Protein AF-S6BAA7-F1 (afdb_monomer)

Organism: Babesia bovis (NCBI:txid5865)

Mean predicted aligned error: 6.51 Å

Structure (mmCIF, N/CA/C/O backbone):
data_AF-S6BAA7-F1
#
_entry.id   AF-S6BAA7-F1
#
loop_
_atom_site.group_PDB
_atom_site.id
_atom_site.type_symbol
_atom_site.label_atom_id
_atom_site.label_alt_id
_atom_site.label_comp_id
_atom_site.label_asym_id
_atom_site.label_entity_id
_atom_site.label_seq_id
_atom_site.pdbx_PDB_ins_code
_atom_site.Cartn_x
_atom_site.Cartn_y
_atom_site.Cartn_z
_atom_site.occupancy
_atom_site.B_iso_or_equiv
_atom_site.auth_seq_id
_atom_site.auth_comp_id
_atom_site.auth_asym_id
_atom_site.auth_atom_id
_atom_site.pdbx_PDB_model_num
ATOM 1 N N . MET A 1 1 ? -10.173 -8.132 -9.334 1.00 60.91 1 MET A N 1
ATOM 2 C CA . MET A 1 1 ? -8.973 -7.261 -9.303 1.00 60.91 1 MET A CA 1
ATOM 3 C C . MET A 1 1 ? -9.293 -5.771 -9.110 1.00 60.91 1 MET A C 1
ATOM 5 O O . MET A 1 1 ? -8.475 -5.079 -8.525 1.00 60.91 1 MET A O 1
ATOM 9 N N . GLY A 1 2 ? -10.456 -5.245 -9.534 1.00 60.81 2 GLY A N 1
ATOM 10 C CA . GLY A 1 2 ? -10.814 -3.836 -9.266 1.00 60.81 2 GLY A CA 1
ATOM 11 C C . GLY A 1 2 ? -10.014 -2.800 -10.070 1.00 60.81 2 GLY A C 1
ATOM 12 O O . GLY A 1 2 ? -10.063 -1.618 -9.750 1.00 60.81 2 GLY A O 1
ATOM 13 N N . LEU A 1 3 ? -9.296 -3.253 -11.101 1.00 67.88 3 LEU A N 1
ATOM 14 C CA . LEU A 1 3 ? -8.530 -2.441 -12.041 1.00 67.88 3 LEU A CA 1
ATOM 15 C C . LEU A 1 3 ? -9.408 -2.182 -13.271 1.00 67.88 3 LEU A C 1
ATOM 17 O O . LEU A 1 3 ? -9.422 -2.976 -14.208 1.00 67.88 3 LEU A O 1
ATOM 21 N N . TRP A 1 4 ? -10.215 -1.124 -13.225 1.00 67.75 4 TRP A N 1
ATOM 22 C CA . TRP A 1 4 ? -11.142 -0.773 -14.313 1.00 67.75 4 TRP A CA 1
ATOM 23 C C . TRP A 1 4 ? -10.536 0.231 -15.299 1.00 67.75 4 TRP A C 1
ATOM 25 O O . TRP A 1 4 ? -10.987 0.335 -16.437 1.00 67.75 4 TRP A O 1
ATOM 35 N N . HIS A 1 5 ? -9.508 0.963 -14.865 1.00 75.88 5 HIS A N 1
ATOM 36 C CA . HIS A 1 5 ? -8.895 2.049 -15.621 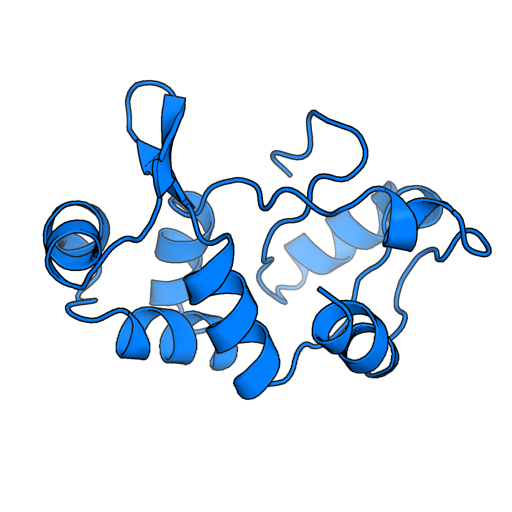1.00 75.88 5 HIS A CA 1
ATOM 37 C C . HIS A 1 5 ? -7.411 1.785 -15.874 1.00 75.88 5 HIS A C 1
ATOM 39 O O . HIS A 1 5 ? -6.701 1.249 -15.020 1.00 75.88 5 HIS A O 1
ATOM 45 N N . TYR A 1 6 ? -6.936 2.200 -17.048 1.00 76.12 6 TYR A N 1
ATOM 46 C CA . TYR A 1 6 ? -5.512 2.210 -17.364 1.00 76.12 6 TYR A CA 1
ATOM 47 C C . TYR A 1 6 ? -4.766 3.149 -16.406 1.00 76.12 6 TYR A C 1
ATOM 49 O O . TYR A 1 6 ? -5.269 4.221 -16.078 1.00 76.12 6 TYR A O 1
ATOM 57 N N . GLY A 1 7 ? -3.592 2.732 -15.927 1.00 78.56 7 GLY A N 1
ATOM 58 C CA . GLY A 1 7 ? -2.853 3.488 -14.912 1.00 78.56 7 GLY A CA 1
ATOM 59 C C . GLY A 1 7 ? -3.465 3.423 -13.508 1.00 78.56 7 GLY A C 1
ATOM 60 O O . GLY A 1 7 ? -3.144 4.254 -12.665 1.00 78.56 7 GLY A O 1
ATOM 61 N N . SER A 1 8 ? -4.339 2.453 -13.226 1.00 82.50 8 SER A N 1
ATOM 62 C CA . SER A 1 8 ? -4.747 2.151 -11.851 1.00 82.50 8 SER A CA 1
ATOM 63 C C . SER A 1 8 ? -3.839 1.086 -11.235 1.00 82.50 8 SER A C 1
ATOM 65 O O . SER A 1 8 ? -3.375 0.172 -11.913 1.00 82.50 8 SER A O 1
ATOM 67 N N . GLY A 1 9 ? -3.573 1.212 -9.939 1.00 85.56 9 GLY A N 1
ATOM 68 C CA . GLY A 1 9 ? -2.846 0.230 -9.144 1.00 85.56 9 GLY A CA 1
ATOM 69 C C . GLY A 1 9 ? -3.622 -0.132 -7.886 1.00 85.56 9 GLY A C 1
ATOM 70 O O . GLY A 1 9 ? -4.469 0.626 -7.420 1.00 85.56 9 GLY A O 1
ATOM 71 N N . ARG A 1 10 ? -3.340 -1.295 -7.307 1.00 87.00 10 ARG A N 1
ATOM 72 C CA . ARG A 1 10 ? -3.901 -1.696 -6.015 1.00 87.00 10 ARG A CA 1
ATOM 73 C C . ARG A 1 10 ? -2.890 -2.560 -5.281 1.00 87.00 10 ARG A C 1
ATOM 75 O O . ARG A 1 10 ? -2.134 -3.293 -5.912 1.00 87.00 10 ARG A O 1
ATOM 82 N N . PHE A 1 11 ? -2.889 -2.483 -3.956 1.00 86.19 11 PHE A N 1
ATOM 83 C CA . PHE A 1 11 ? -2.180 -3.465 -3.147 1.00 86.19 11 PHE A CA 1
ATOM 84 C C . PHE A 1 11 ? -2.899 -4.812 -3.230 1.00 86.19 11 PHE A C 1
ATOM 86 O O . PHE A 1 11 ? -4.131 -4.871 -3.273 1.00 86.19 11 PHE A O 1
ATOM 93 N N . PHE A 1 12 ? -2.129 -5.893 -3.255 1.00 83.62 12 PHE A N 1
ATOM 94 C CA . PHE A 1 12 ? -2.661 -7.239 -3.385 1.00 83.62 12 PHE A CA 1
ATOM 95 C C . PHE A 1 12 ? -1.971 -8.169 -2.394 1.00 83.62 12 PHE A C 1
ATOM 97 O O . PHE A 1 12 ? -0.777 -8.022 -2.136 1.00 83.62 12 PHE A O 1
ATOM 104 N N . SER A 1 13 ? -2.734 -9.096 -1.815 1.00 83.88 13 SER A N 1
ATOM 105 C CA . SER A 1 13 ? -2.188 -10.082 -0.881 1.00 83.88 13 SER A CA 1
ATOM 106 C C . SER A 1 13 ? -1.391 -11.136 -1.644 1.00 83.88 13 SER A C 1
ATOM 108 O O . SER A 1 13 ? -1.805 -11.559 -2.726 1.00 83.88 13 SER A O 1
ATOM 110 N N . ASN A 1 14 ? -0.276 -11.589 -1.073 1.00 82.81 14 ASN A N 1
ATOM 111 C CA . ASN A 1 14 ? 0.583 -12.619 -1.656 1.00 82.81 14 ASN A CA 1
ATOM 112 C C . ASN A 1 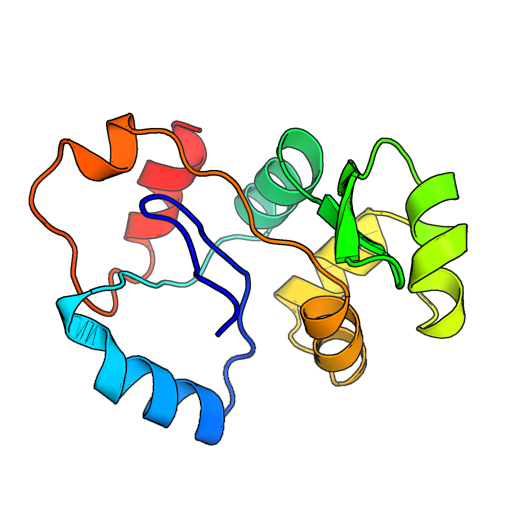14 ? 0.105 -14.038 -1.287 1.00 82.81 14 ASN A C 1
ATOM 114 O O . ASN A 1 14 ? 0.829 -14.804 -0.655 1.00 82.81 14 ASN A O 1
ATOM 118 N N . SER A 1 15 ? -1.136 -14.374 -1.641 1.00 84.25 15 SER A N 1
ATOM 119 C CA . SER A 1 15 ? -1.687 -15.725 -1.479 1.00 84.25 15 SER A CA 1
ATOM 120 C C . SER A 1 15 ? -1.500 -16.561 -2.751 1.00 84.25 15 SER A C 1
ATOM 122 O O . SER A 1 15 ? -1.321 -16.023 -3.845 1.00 84.25 15 SER A O 1
ATOM 124 N N . GLU A 1 16 ? -1.569 -17.891 -2.644 1.00 85.38 16 GLU A N 1
ATOM 125 C CA . GLU A 1 16 ? -1.466 -18.769 -3.821 1.00 85.38 16 GLU A CA 1
ATOM 126 C C . GLU A 1 16 ? -2.553 -18.480 -4.864 1.00 85.38 16 GLU A C 1
ATOM 128 O O . GLU A 1 16 ? -2.283 -18.482 -6.064 1.00 85.38 16 GLU A O 1
ATOM 133 N N . SER A 1 17 ? -3.775 -18.190 -4.412 1.00 85.06 17 SER A N 1
ATOM 134 C CA . SER A 1 17 ? -4.887 -17.791 -5.279 1.00 85.06 17 SER A CA 1
ATOM 135 C C . SER A 1 17 ? -4.560 -16.496 -6.019 1.00 85.06 17 SER A C 1
ATOM 137 O O . SER A 1 17 ? -4.678 -16.433 -7.241 1.00 85.06 17 SER A O 1
ATOM 139 N N . SER A 1 18 ? -4.048 -15.502 -5.289 1.00 84.31 18 SER A N 1
ATOM 140 C CA . SER A 1 18 ? -3.640 -14.221 -5.852 1.00 84.31 18 SER A CA 1
ATOM 141 C C . SER A 1 18 ? -2.540 -14.349 -6.902 1.00 84.31 18 SER A C 1
ATOM 143 O O . SER A 1 18 ? -2.579 -13.669 -7.925 1.00 84.31 18 SER A O 1
ATOM 145 N N . LEU A 1 19 ? -1.559 -15.219 -6.662 1.00 85.69 19 LEU A N 1
ATOM 146 C CA . LEU A 1 19 ? -0.473 -15.476 -7.605 1.00 85.69 19 LEU A CA 1
ATOM 147 C C . LEU A 1 19 ? -0.981 -16.125 -8.896 1.00 85.69 19 LEU A C 1
ATOM 149 O O . LEU A 1 19 ? -0.519 -15.759 -9.975 1.00 85.69 19 LEU A O 1
ATOM 153 N N . ARG A 1 20 ? -1.961 -17.036 -8.812 1.00 88.31 20 ARG A N 1
ATOM 154 C CA . ARG A 1 20 ? -2.607 -17.612 -10.005 1.00 88.31 20 ARG A CA 1
ATOM 155 C C . ARG A 1 20 ? -3.361 -16.557 -10.804 1.00 88.31 20 ARG A C 1
ATOM 157 O O . ARG A 1 20 ? -3.250 -16.534 -12.026 1.00 88.31 20 ARG A O 1
ATOM 164 N N . ASP A 1 21 ? -4.094 -15.677 -10.124 1.00 87.06 21 ASP A N 1
ATOM 165 C CA . ASP A 1 21 ? -4.792 -14.582 -10.796 1.00 87.06 21 ASP A CA 1
ATOM 166 C C . ASP A 1 21 ? -3.803 -13.616 -11.471 1.00 87.06 21 ASP A C 1
ATOM 168 O O . ASP A 1 21 ? -4.037 -13.183 -12.600 1.00 87.06 21 ASP A O 1
ATOM 172 N N . LEU A 1 22 ? -2.682 -13.301 -10.809 1.00 86.31 22 LEU A N 1
ATOM 173 C CA . LEU A 1 22 ? -1.614 -12.460 -11.358 1.00 86.31 22 LEU A CA 1
ATOM 174 C C . LEU A 1 22 ? -0.938 -13.083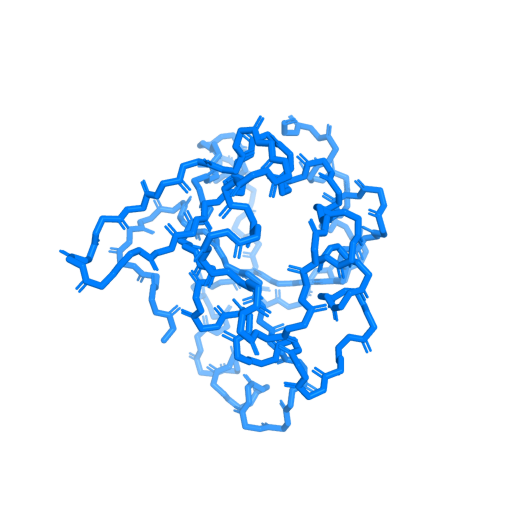 -12.583 1.00 86.31 22 LEU A C 1
ATOM 176 O O . LEU A 1 22 ? -0.604 -12.351 -13.512 1.00 86.31 22 LEU A O 1
ATOM 180 N N . ASP A 1 23 ? -0.763 -14.406 -12.618 1.00 87.88 23 ASP A N 1
ATOM 181 C CA . ASP A 1 23 ? -0.171 -15.092 -13.771 1.00 87.88 23 ASP A CA 1
ATOM 182 C C . ASP A 1 23 ? -1.041 -14.947 -15.030 1.00 87.88 23 ASP A C 1
ATOM 184 O O . ASP A 1 23 ? -0.526 -14.684 -16.117 1.00 87.88 23 ASP A O 1
ATOM 188 N N . LEU A 1 24 ? -2.370 -14.979 -14.872 1.00 88.56 24 LEU A N 1
ATOM 189 C CA . LEU A 1 24 ? -3.311 -14.764 -15.973 1.00 88.56 24 LEU A CA 1
ATOM 190 C C . LEU A 1 24 ? -3.241 -13.334 -16.537 1.00 88.56 24 LEU A C 1
ATOM 192 O O . LEU A 1 24 ? -3.343 -13.136 -17.748 1.00 88.56 24 LEU A O 1
ATOM 196 N N . VAL A 1 25 ? -3.073 -12.330 -15.670 1.00 87.31 25 VAL A N 1
ATOM 197 C CA . VAL A 1 25 ? -3.038 -10.910 -16.072 1.00 87.31 25 VAL A CA 1
ATOM 198 C C . VAL A 1 25 ? -1.627 -10.368 -16.310 1.00 87.31 25 VAL A C 1
ATOM 200 O O . VAL A 1 25 ? -1.476 -9.204 -16.677 1.00 87.31 25 VAL A O 1
ATOM 203 N N . LYS A 1 26 ? -0.598 -11.208 -16.167 1.00 85.00 26 LYS A N 1
ATOM 204 C CA . LYS A 1 26 ? 0.829 -10.886 -16.303 1.00 85.00 26 LYS A CA 1
ATOM 205 C C . LYS A 1 26 ? 1.215 -10.015 -17.508 1.00 85.00 26 LYS A C 1
ATOM 207 O O . LYS A 1 26 ? 2.057 -9.141 -17.317 1.00 85.00 26 LYS A O 1
ATOM 212 N N . PRO A 1 27 ? 0.652 -10.179 -18.727 1.00 85.12 27 PRO A N 1
ATOM 213 C CA . PRO A 1 27 ? 1.008 -9.302 -19.847 1.00 85.12 27 PRO A CA 1
ATOM 214 C C . PRO A 1 27 ? 0.434 -7.878 -19.737 1.00 85.12 27 PRO A C 1
ATOM 216 O O . PRO A 1 27 ? 0.872 -6.997 -20.471 1.00 85.12 27 PRO A O 1
ATOM 219 N N . PHE A 1 28 ? -0.531 -7.641 -18.844 1.00 82.88 28 PHE A N 1
ATOM 220 C CA . PHE A 1 28 ? -1.218 -6.353 -18.680 1.00 82.88 28 PHE A CA 1
ATOM 221 C C . PHE A 1 28 ? -0.825 -5.602 -17.408 1.00 82.88 28 PHE A C 1
ATOM 223 O O . PHE A 1 28 ? -1.121 -4.414 -17.288 1.00 82.88 28 PHE A O 1
ATOM 230 N N . VAL A 1 29 ? -0.196 -6.282 -16.451 1.00 85.25 29 VAL A N 1
ATOM 231 C CA . VAL A 1 29 ? 0.172 -5.704 -15.158 1.00 85.25 29 VAL A CA 1
ATOM 232 C C . VAL A 1 29 ? 1.653 -5.910 -14.885 1.00 85.25 29 VAL A C 1
ATOM 234 O O . VAL A 1 29 ? 2.232 -6.931 -15.251 1.00 85.25 29 VAL A O 1
ATOM 237 N N . PHE A 1 30 ? 2.252 -4.962 -14.177 1.00 88.00 30 PHE A N 1
ATOM 238 C CA . PHE A 1 30 ? 3.518 -5.166 -13.489 1.00 88.00 30 PHE A CA 1
ATOM 239 C C . PHE A 1 30 ? 3.265 -5.145 -11.987 1.00 88.00 30 PHE A C 1
ATOM 241 O O . PHE A 1 30 ? 2.420 -4.397 -11.491 1.00 88.00 30 PHE A O 1
ATOM 248 N N . TYR A 1 31 ? 3.993 -5.977 -11.259 1.00 87.81 31 TYR A N 1
ATOM 249 C CA . TYR A 1 31 ? 3.911 -6.059 -9.809 1.00 87.81 31 TYR A CA 1
ATOM 250 C C . TYR A 1 31 ? 5.301 -6.279 -9.223 1.00 87.81 31 TYR A C 1
ATOM 252 O O . TYR A 1 31 ? 6.250 -6.620 -9.922 1.00 87.81 31 TYR A O 1
ATOM 260 N N . GLY A 1 32 ? 5.438 -6.029 -7.931 1.00 89.44 32 GLY A N 1
ATOM 261 C CA . GLY A 1 32 ? 6.696 -6.192 -7.222 1.00 89.44 32 GLY A CA 1
ATOM 262 C C . GLY A 1 32 ? 6.502 -5.913 -5.744 1.00 89.44 32 GLY A C 1
ATOM 263 O O . GLY A 1 32 ? 5.397 -5.588 -5.302 1.00 89.44 32 GLY A O 1
ATOM 264 N N . THR A 1 33 ? 7.586 -6.015 -4.985 1.00 89.06 33 THR A N 1
ATOM 265 C CA . THR A 1 33 ? 7.546 -5.863 -3.530 1.00 89.06 33 THR A CA 1
ATOM 266 C C . THR A 1 33 ? 7.925 -4.434 -3.138 1.00 89.06 33 THR A C 1
ATOM 268 O O . THR A 1 33 ? 9.100 -4.055 -3.249 1.00 89.06 33 THR A O 1
ATOM 271 N N . PRO A 1 34 ? 6.962 -3.612 -2.681 1.00 89.62 34 PRO A N 1
ATOM 272 C CA . PRO A 1 34 ? 7.265 -2.275 -2.202 1.00 89.62 34 PRO A CA 1
ATOM 273 C C . PRO A 1 34 ? 7.946 -2.327 -0.827 1.00 89.62 34 PRO A C 1
ATOM 275 O O . PRO A 1 34 ? 7.667 -3.191 0.003 1.00 89.62 34 PRO A O 1
ATOM 278 N N . THR A 1 35 ? 8.817 -1.360 -0.552 1.00 90.19 35 THR A N 1
ATOM 279 C CA . THR A 1 35 ? 9.385 -1.151 0.786 1.00 90.19 35 THR A CA 1
ATOM 280 C C . THR A 1 35 ? 8.393 -0.440 1.708 1.00 90.19 35 THR A C 1
ATOM 282 O O . THR A 1 35 ? 7.490 0.264 1.252 1.00 90.19 35 THR A O 1
ATOM 285 N N . LEU A 1 36 ? 8.605 -0.539 3.024 1.00 89.75 36 LEU A N 1
ATOM 286 C CA . LEU A 1 36 ? 7.788 0.147 4.034 1.00 89.75 36 LEU A CA 1
ATOM 287 C C . LEU A 1 36 ? 7.673 1.665 3.781 1.00 89.75 36 LEU A C 1
ATOM 289 O O . LEU A 1 36 ? 6.599 2.247 3.941 1.00 89.75 36 LEU A O 1
ATOM 293 N N . LYS A 1 37 ? 8.769 2.305 3.345 1.00 89.81 37 LYS A N 1
ATOM 294 C CA . LYS A 1 37 ? 8.796 3.732 2.981 1.00 89.81 37 LYS A CA 1
ATOM 295 C C . LYS A 1 37 ? 7.823 4.015 1.835 1.00 89.81 37 LYS A C 1
ATOM 297 O O . LYS A 1 37 ? 7.039 4.958 1.909 1.00 89.81 37 LYS A O 1
ATOM 302 N N . ASN A 1 38 ? 7.857 3.183 0.799 1.00 89.12 38 ASN A N 1
ATOM 303 C CA . ASN A 1 38 ? 7.059 3.368 -0.406 1.00 89.12 38 ASN A CA 1
ATOM 304 C C . ASN A 1 38 ? 5.576 3.099 -0.143 1.00 89.12 38 ASN A C 1
ATOM 306 O O . ASN A 1 38 ? 4.744 3.888 -0.580 1.00 89.12 38 ASN A O 1
ATOM 310 N N . VAL A 1 39 ? 5.244 2.058 0.633 1.00 89.38 39 VAL A N 1
ATOM 311 C CA . VAL A 1 39 ? 3.861 1.797 1.072 1.00 89.38 39 VAL A CA 1
ATOM 312 C C . VAL A 1 39 ? 3.317 2.999 1.841 1.00 89.38 39 VAL A C 1
ATOM 314 O O . VAL A 1 39 ? 2.239 3.494 1.519 1.00 89.38 39 VAL A O 1
ATOM 317 N N . ARG A 1 40 ? 4.088 3.530 2.800 1.00 89.38 40 ARG A N 1
ATOM 318 C CA . ARG A 1 40 ? 3.702 4.723 3.564 1.00 89.38 40 ARG A CA 1
ATOM 319 C C . ARG A 1 40 ? 3.466 5.933 2.662 1.00 89.38 40 ARG A C 1
ATOM 321 O O . ARG A 1 40 ? 2.429 6.575 2.785 1.00 89.38 40 ARG A O 1
ATOM 328 N N . ASN A 1 41 ? 4.406 6.246 1.770 1.00 88.81 41 ASN A N 1
ATOM 329 C CA . ASN A 1 41 ? 4.282 7.397 0.873 1.00 88.81 41 ASN A CA 1
ATOM 330 C C . ASN A 1 41 ? 3.084 7.262 -0.070 1.00 88.81 41 ASN A C 1
ATOM 332 O O . ASN A 1 41 ? 2.348 8.228 -0.253 1.00 88.81 41 ASN A O 1
ATOM 336 N N . LEU A 1 42 ? 2.869 6.076 -0.643 1.00 87.19 42 LEU A N 1
ATOM 337 C CA . LEU A 1 42 ? 1.725 5.805 -1.509 1.00 87.19 42 LEU A CA 1
ATOM 338 C C . LEU A 1 42 ? 0.408 5.994 -0.769 1.00 87.19 42 LEU A C 1
ATOM 340 O O . LEU A 1 42 ? -0.468 6.699 -1.262 1.00 87.19 42 LEU A O 1
ATOM 344 N N . LEU A 1 43 ? 0.283 5.400 0.417 1.00 86.81 43 LEU A N 1
ATOM 345 C CA . LEU A 1 43 ? -0.938 5.482 1.204 1.00 86.81 43 LEU A CA 1
ATOM 346 C C . LEU A 1 43 ? -1.210 6.921 1.664 1.00 86.81 43 LEU A C 1
ATOM 348 O O . LEU A 1 43 ? -2.343 7.381 1.624 1.00 86.81 43 LEU A O 1
ATOM 352 N N . HIS A 1 44 ? -0.166 7.665 2.021 1.00 84.62 44 HIS A N 1
ATOM 353 C CA . HIS A 1 44 ? -0.299 9.054 2.446 1.00 84.62 44 HIS A CA 1
ATOM 354 C C . HIS A 1 44 ? -0.624 10.012 1.289 1.00 84.62 44 HIS A C 1
ATOM 356 O O . HIS A 1 44 ? -1.374 10.966 1.467 1.00 84.62 44 HIS A O 1
ATOM 362 N N . LYS A 1 45 ? -0.038 9.812 0.101 1.00 83.31 45 LYS A N 1
ATOM 363 C CA . LYS A 1 45 ? -0.257 10.704 -1.053 1.00 83.31 45 LYS A CA 1
ATOM 364 C C . LYS A 1 45 ? -1.514 10.352 -1.848 1.00 83.31 45 LYS A C 1
ATOM 366 O O . LYS A 1 45 ? -2.128 11.234 -2.438 1.00 83.31 45 LYS A O 1
ATOM 371 N N . ARG A 1 46 ? -1.826 9.061 -1.953 1.00 83.19 46 ARG A N 1
ATOM 372 C CA . ARG A 1 46 ? -2.799 8.516 -2.914 1.00 83.19 46 ARG A CA 1
ATOM 373 C C . ARG A 1 46 ? -3.676 7.414 -2.324 1.00 83.19 46 ARG A C 1
ATOM 375 O O . ARG A 1 46 ? -4.465 6.832 -3.059 1.00 83.19 46 ARG A O 1
ATOM 382 N N . GLY A 1 47 ? -3.524 7.096 -1.039 1.00 84.12 47 GLY A N 1
ATOM 383 C CA . GLY A 1 47 ? -4.327 6.080 -0.377 1.00 84.12 47 GLY A CA 1
ATOM 384 C C . GLY A 1 47 ? -5.775 6.523 -0.296 1.00 84.12 47 GLY A C 1
ATOM 385 O O . GLY A 1 47 ? -6.094 7.581 0.250 1.00 84.12 47 GLY A O 1
ATOM 386 N N . THR A 1 48 ? -6.643 5.690 -0.846 1.00 85.88 48 THR A N 1
ATOM 387 C CA . THR A 1 48 ? -8.084 5.865 -0.794 1.00 85.88 48 THR A CA 1
ATOM 388 C C . THR A 1 48 ? -8.731 4.667 -0.122 1.00 85.88 48 THR A C 1
ATOM 390 O O . THR A 1 48 ? -8.224 3.545 -0.178 1.00 85.88 48 THR A O 1
ATOM 393 N N . ILE A 1 49 ? -9.860 4.909 0.526 1.00 86.56 49 ILE A N 1
ATOM 394 C CA . ILE A 1 49 ? -10.739 3.887 1.075 1.00 86.56 49 ILE A CA 1
ATOM 395 C C . ILE A 1 49 ? -12.012 3.907 0.246 1.00 86.56 49 ILE A C 1
ATOM 397 O O . ILE A 1 49 ? -12.626 4.955 0.055 1.00 86.56 49 ILE A O 1
ATOM 401 N N . ARG A 1 50 ? -12.400 2.737 -0.243 1.00 83.88 50 ARG A N 1
ATOM 402 C CA . ARG A 1 50 ? -13.646 2.530 -0.955 1.00 83.88 50 ARG A CA 1
ATOM 403 C C . ARG A 1 50 ? -14.788 2.450 0.051 1.00 83.88 50 ARG A C 1
ATOM 405 O O . ARG A 1 50 ? -14.826 1.549 0.886 1.00 83.88 50 ARG A O 1
ATOM 412 N N . LEU A 1 51 ? -15.714 3.387 -0.063 1.00 81.50 51 LEU A N 1
ATOM 413 C CA . LEU A 1 51 ? -16.940 3.458 0.716 1.00 81.50 51 LEU A CA 1
ATOM 414 C C . LEU A 1 51 ? -18.003 2.493 0.170 1.00 81.50 51 LEU A C 1
ATOM 416 O O . LEU A 1 51 ? -17.963 2.088 -0.996 1.00 81.50 51 LEU A O 1
ATOM 420 N N . ASP A 1 52 ? -19.013 2.187 0.986 1.00 77.44 52 ASP A N 1
ATOM 421 C CA . ASP A 1 52 ? -20.138 1.313 0.617 1.00 77.44 52 ASP A CA 1
ATOM 422 C C . ASP A 1 52 ? -20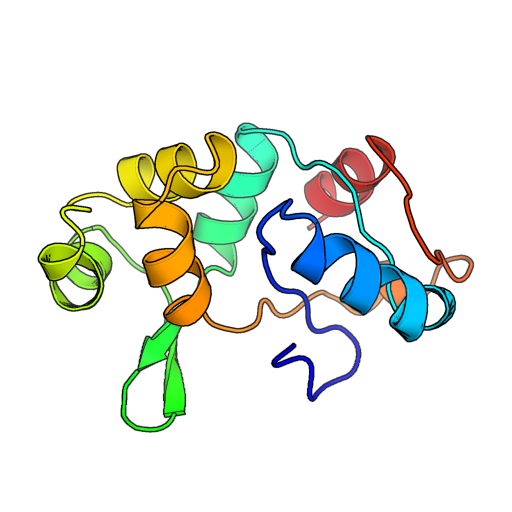.954 1.830 -0.576 1.00 77.44 52 ASP A C 1
ATOM 424 O O . ASP A 1 52 ? -21.531 1.052 -1.334 1.00 77.44 52 ASP A O 1
ATOM 428 N N . ASN A 1 53 ? -20.961 3.148 -0.796 1.00 76.75 53 ASN A N 1
ATOM 429 C CA . ASN A 1 53 ? -21.599 3.773 -1.957 1.00 76.75 53 ASN A CA 1
ATOM 430 C C . ASN A 1 53 ? -20.776 3.636 -3.257 1.00 76.75 53 ASN A C 1
ATOM 432 O O . ASN A 1 53 ? -21.195 4.130 -4.303 1.00 76.75 53 ASN A O 1
ATOM 436 N N . GLY A 1 54 ? -19.612 2.982 -3.203 1.00 72.62 54 GLY A N 1
ATOM 437 C CA . GLY A 1 54 ? -18.720 2.769 -4.339 1.00 72.62 54 GLY A CA 1
ATOM 438 C C . GLY A 1 54 ? -17.780 3.934 -4.652 1.00 72.62 54 GLY A C 1
ATOM 439 O O . GLY A 1 54 ? -17.007 3.807 -5.600 1.00 72.62 54 GLY A O 1
ATOM 440 N N . ALA A 1 55 ? -17.821 5.027 -3.884 1.00 78.12 55 ALA A N 1
ATOM 441 C CA . ALA A 1 55 ? -16.886 6.140 -4.006 1.00 78.12 55 ALA A CA 1
ATOM 442 C C . ALA A 1 55 ? -15.590 5.876 -3.226 1.00 78.12 55 ALA A C 1
ATOM 444 O O . ALA A 1 55 ? -15.587 5.174 -2.217 1.00 78.12 55 ALA A O 1
ATOM 445 N N . ASP A 1 56 ? -14.491 6.471 -3.680 1.00 82.94 56 ASP A N 1
ATOM 446 C CA . ASP A 1 56 ? -13.188 6.405 -3.024 1.00 82.94 56 ASP A CA 1
ATOM 447 C C . ASP A 1 56 ? -12.924 7.705 -2.239 1.00 82.94 56 ASP A C 1
ATOM 449 O O . ASP A 1 56 ? -12.914 8.795 -2.812 1.00 82.94 56 ASP A O 1
ATOM 453 N N . THR A 1 57 ? -12.684 7.592 -0.931 1.00 84.44 57 THR A N 1
ATOM 454 C CA . THR A 1 57 ? -12.335 8.707 -0.033 1.00 84.44 57 THR A CA 1
ATOM 455 C C . THR A 1 57 ? -10.846 8.698 0.275 1.00 84.44 57 THR A C 1
ATOM 457 O O . THR A 1 57 ? -10.284 7.663 0.622 1.00 84.44 57 THR A O 1
ATOM 460 N N . LEU A 1 58 ? -10.195 9.859 0.191 1.00 84.88 58 LEU A N 1
ATOM 461 C CA . LEU A 1 58 ? -8.781 10.007 0.542 1.00 84.88 58 LEU A CA 1
ATOM 462 C C . LEU A 1 58 ? -8.545 9.828 2.044 1.00 84.88 58 LEU A C 1
ATOM 464 O O . LEU A 1 58 ? -9.269 10.375 2.878 1.00 84.88 58 LEU A O 1
ATOM 468 N N . ILE A 1 59 ? -7.463 9.128 2.383 1.00 85.69 59 ILE A N 1
ATOM 469 C CA . ILE A 1 59 ? -6.998 8.983 3.763 1.00 85.69 59 ILE A CA 1
ATOM 470 C C . ILE A 1 59 ? -6.314 10.290 4.184 1.00 85.69 59 ILE A C 1
ATOM 472 O O . ILE A 1 59 ? -5.099 10.438 4.099 1.00 85.69 59 ILE A O 1
ATOM 476 N N . SER A 1 60 ? -7.111 11.270 4.614 1.00 81.81 60 SER A N 1
ATOM 477 C CA . SER A 1 60 ? -6.601 12.588 5.019 1.00 81.81 60 SER A CA 1
ATOM 478 C C . SER A 1 60 ? -6.076 12.629 6.461 1.00 81.81 60 SER A C 1
ATOM 480 O O . SER A 1 60 ? -5.429 13.602 6.845 1.00 81.81 60 SER A O 1
ATOM 482 N N . GLY A 1 61 ? -6.363 11.614 7.278 1.00 83.50 61 GLY A N 1
ATOM 483 C CA . GLY A 1 61 ? -5.943 11.555 8.676 1.00 83.50 61 GLY A CA 1
ATOM 484 C C . GLY A 1 61 ? -6.462 10.314 9.396 1.00 83.50 61 GLY A C 1
ATOM 485 O O . GLY A 1 61 ? -7.228 9.533 8.831 1.00 83.50 61 GLY A O 1
ATOM 486 N N . ASN A 1 62 ? -6.060 10.151 10.658 1.00 86.25 62 ASN A N 1
ATOM 487 C CA . ASN A 1 62 ? -6.412 8.980 11.471 1.00 86.25 62 ASN A CA 1
ATOM 488 C C . ASN A 1 62 ? -7.925 8.837 11.679 1.00 86.25 62 ASN A C 1
ATOM 490 O O . ASN A 1 62 ? -8.426 7.724 11.642 1.00 86.25 62 ASN A O 1
ATOM 494 N N . SER A 1 63 ? -8.669 9.945 11.770 1.00 86.94 63 SER A N 1
ATOM 495 C CA . SER A 1 63 ? -10.128 9.906 11.942 1.00 86.94 63 SER A CA 1
ATOM 496 C C . SER A 1 63 ? -10.849 9.188 10.797 1.00 86.94 63 SER A C 1
ATOM 498 O O . SER A 1 63 ? -11.814 8.480 11.040 1.00 86.94 63 SER A O 1
ATOM 500 N N . VAL A 1 64 ? -10.362 9.327 9.556 1.00 85.88 64 VAL A N 1
ATOM 501 C CA . VAL A 1 64 ? -10.931 8.636 8.381 1.00 85.88 64 VAL A CA 1
ATOM 502 C C . VAL A 1 64 ? -10.616 7.136 8.423 1.00 85.88 64 VAL A C 1
ATOM 504 O O . VAL A 1 64 ? -11.416 6.312 7.989 1.00 85.88 64 VAL A O 1
ATOM 507 N N . VAL A 1 65 ? -9.445 6.774 8.955 1.00 85.69 65 VAL A N 1
ATOM 508 C CA . VAL A 1 65 ? -9.063 5.372 9.156 1.00 85.69 65 VAL A CA 1
ATOM 509 C C . VAL A 1 65 ? -9.921 4.749 10.249 1.00 85.69 65 VAL A C 1
ATOM 511 O O . VAL A 1 65 ? -10.500 3.702 10.005 1.00 85.69 65 VAL A O 1
ATOM 514 N N . GLU A 1 66 ? -10.066 5.386 11.411 1.00 86.69 66 GLU A N 1
ATOM 515 C CA . GLU A 1 66 ? -10.921 4.867 12.487 1.00 86.69 66 GLU A CA 1
ATOM 516 C C . GLU A 1 66 ? -12.374 4.693 12.039 1.00 86.69 66 GLU A C 1
ATOM 518 O O . GLU A 1 66 ? -12.966 3.650 12.304 1.00 86.69 66 GLU A O 1
ATOM 523 N N . ASP A 1 67 ? -12.933 5.659 11.307 1.00 86.62 67 ASP A N 1
ATOM 524 C CA . ASP A 1 67 ? -14.332 5.609 10.865 1.00 86.62 67 ASP A CA 1
ATOM 525 C C . ASP A 1 67 ? -14.611 4.434 9.906 1.00 86.62 67 ASP A C 1
ATOM 527 O O . ASP A 1 67 ? -15.627 3.751 10.022 1.00 86.62 67 ASP A O 1
ATOM 531 N N . HIS A 1 68 ? -13.685 4.134 8.986 1.00 83.56 68 HIS A N 1
ATOM 532 C CA . HIS A 1 68 ? -13.907 3.118 7.945 1.00 83.56 68 HIS A CA 1
ATOM 533 C C . HIS A 1 68 ? -13.213 1.764 8.201 1.00 83.56 68 HIS A C 1
ATOM 535 O O . HIS A 1 68 ? -13.659 0.711 7.720 1.00 83.56 68 HIS A O 1
ATOM 541 N N . LEU A 1 69 ? -12.105 1.769 8.941 1.00 82.44 69 LEU A N 1
ATOM 542 C CA . LEU A 1 69 ? -11.237 0.620 9.233 1.00 82.44 69 LEU A CA 1
ATOM 543 C C . LEU A 1 69 ? -11.143 0.304 10.737 1.00 82.44 69 LEU A C 1
ATOM 545 O O . LEU A 1 69 ? -10.513 -0.699 11.086 1.00 82.44 69 LEU A O 1
ATOM 549 N N . GLY A 1 70 ? -11.804 1.068 11.614 1.00 79.25 70 GLY A N 1
ATOM 550 C CA . GLY A 1 70 ? -11.816 0.811 13.058 1.00 79.25 70 GLY A CA 1
ATOM 551 C C . GLY A 1 70 ? -12.415 -0.547 13.432 1.00 79.25 70 GLY A C 1
ATOM 552 O O . GLY A 1 70 ? -11.917 -1.202 14.341 1.00 79.25 70 GLY A O 1
ATOM 553 N N . ASP A 1 71 ? -13.394 -1.036 12.664 1.00 80.50 71 ASP A N 1
ATOM 554 C CA . ASP A 1 71 ? -13.967 -2.386 12.820 1.00 80.50 71 ASP A CA 1
ATOM 555 C C . ASP A 1 71 ? -12.926 -3.507 12.615 1.00 80.50 71 ASP A C 1
ATOM 557 O O . ASP A 1 71 ? -12.960 -4.548 13.263 1.00 80.50 71 ASP A O 1
ATOM 561 N N . THR A 1 72 ? -11.925 -3.255 11.770 1.00 75.56 72 THR A N 1
ATOM 562 C CA . THR A 1 72 ? -10.779 -4.152 11.545 1.00 75.56 72 THR A CA 1
ATOM 563 C C . THR A 1 72 ? -9.689 -4.031 12.621 1.00 75.56 72 THR A C 1
ATOM 565 O O . THR A 1 72 ? -8.680 -4.728 12.540 1.00 75.56 72 THR A O 1
ATOM 568 N N . GLY A 1 73 ? -9.864 -3.159 13.621 1.00 78.75 73 GLY A N 1
ATOM 569 C CA . GLY A 1 73 ? -8.889 -2.903 14.685 1.00 78.75 73 GLY A CA 1
ATOM 570 C C . GLY A 1 73 ? -7.755 -1.947 14.297 1.00 78.75 73 GLY A C 1
ATOM 571 O O . GLY A 1 73 ? -6.778 -1.834 15.035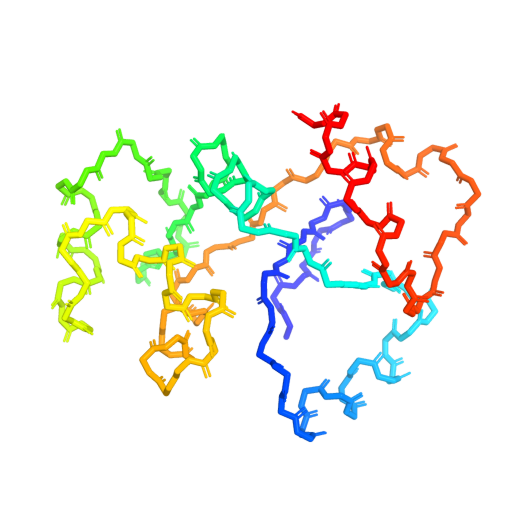 1.00 78.75 73 GLY A O 1
ATOM 572 N N . LEU A 1 74 ? -7.859 -1.265 13.150 1.00 84.69 74 LEU A N 1
ATOM 573 C CA . LEU A 1 74 ? -6.864 -0.296 12.685 1.00 84.69 74 LEU A CA 1
ATOM 574 C C . LEU A 1 74 ? -7.288 1.115 13.101 1.00 84.69 74 LEU A C 1
ATOM 576 O O . LEU A 1 74 ? -8.306 1.618 12.632 1.00 84.69 74 LEU A O 1
ATOM 580 N N . LEU A 1 75 ? -6.492 1.748 13.965 1.00 84.19 75 LEU A N 1
ATOM 581 C CA . LEU A 1 75 ? -6.803 3.069 14.530 1.00 84.19 75 LEU A CA 1
ATOM 582 C C . LEU A 1 75 ? -6.000 4.200 13.881 1.00 84.19 75 LEU A C 1
ATOM 584 O O . LEU A 1 75 ? -6.400 5.358 13.893 1.00 84.19 75 LEU A O 1
ATOM 588 N N . CYS A 1 76 ? -4.833 3.905 13.319 1.00 86.50 76 CYS A N 1
ATOM 589 C CA . CYS A 1 76 ? -3.982 4.919 12.709 1.00 86.50 76 CYS A CA 1
ATOM 590 C C . CYS A 1 76 ? -3.536 4.499 11.312 1.00 86.50 76 CYS A C 1
ATOM 592 O O . CYS A 1 76 ? -3.455 3.318 10.977 1.00 86.50 76 CYS A O 1
ATOM 594 N N . VAL A 1 77 ? -3.144 5.484 10.497 1.00 85.50 77 VAL A N 1
ATOM 595 C CA . VAL A 1 77 ? -2.543 5.229 9.173 1.00 85.50 77 VAL A CA 1
ATOM 596 C C . VAL A 1 77 ? -1.299 4.334 9.293 1.00 85.50 77 VAL A C 1
ATOM 598 O O . VAL A 1 77 ? -1.022 3.525 8.411 1.00 85.50 77 VAL A O 1
ATOM 601 N N . ALA A 1 78 ? -0.553 4.448 10.396 1.00 86.69 78 ALA A N 1
ATOM 602 C CA . ALA A 1 78 ? 0.614 3.614 10.670 1.00 86.69 78 ALA A CA 1
ATOM 603 C C . ALA A 1 78 ? 0.261 2.123 10.804 1.00 86.69 78 ALA A C 1
ATOM 605 O O . ALA A 1 78 ? 0.967 1.301 10.222 1.00 86.69 78 ALA A O 1
ATOM 606 N N . ASP A 1 79 ? -0.835 1.788 11.493 1.00 87.50 79 ASP A N 1
ATOM 607 C CA . ASP A 1 79 ? -1.311 0.406 11.615 1.00 87.50 79 ASP A CA 1
ATOM 608 C C . ASP A 1 79 ? -1.729 -0.150 10.255 1.00 87.50 79 ASP A C 1
ATOM 610 O O . ASP A 1 79 ? -1.418 -1.291 9.934 1.00 87.50 79 ASP A O 1
ATOM 614 N N . VAL A 1 80 ? -2.365 0.671 9.410 1.00 86.69 80 VAL A N 1
ATOM 615 C CA . VAL A 1 80 ? -2.730 0.274 8.040 1.00 86.69 80 VAL A CA 1
ATOM 616 C C . VAL A 1 80 ? -1.482 -0.063 7.222 1.00 86.69 80 VAL A C 1
ATOM 618 O O . VAL A 1 80 ? -1.429 -1.100 6.563 1.00 86.69 80 VAL A O 1
ATOM 621 N N . VAL A 1 81 ? -0.457 0.793 7.272 1.00 88.69 81 VAL A N 1
ATOM 622 C CA . VAL A 1 81 ? 0.814 0.559 6.568 1.00 88.69 81 VAL A CA 1
ATOM 623 C C . VAL A 1 81 ? 1.482 -0.723 7.059 1.00 88.69 81 VAL A C 1
ATOM 625 O O . VAL A 1 81 ? 1.944 -1.521 6.244 1.00 88.69 81 VAL A O 1
ATOM 628 N N . ASP A 1 82 ? 1.534 -0.924 8.375 1.00 87.25 82 ASP A N 1
ATOM 629 C CA . ASP A 1 82 ? 2.152 -2.099 8.985 1.00 87.25 82 ASP A CA 1
ATOM 630 C C . ASP A 1 82 ? 1.376 -3.385 8.658 1.00 87.25 82 ASP A C 1
ATOM 632 O O . ASP A 1 82 ? 1.989 -4.385 8.292 1.00 87.25 82 ASP A O 1
ATOM 636 N N . ALA A 1 83 ? 0.040 -3.340 8.670 1.00 86.12 83 ALA A N 1
ATOM 637 C CA . ALA A 1 83 ? -0.820 -4.455 8.285 1.00 86.12 83 ALA A CA 1
ATOM 638 C C . ALA A 1 83 ? -0.613 -4.858 6.818 1.00 86.12 83 ALA A C 1
ATOM 640 O O . ALA A 1 83 ? -0.398 -6.036 6.535 1.00 86.12 83 ALA A O 1
ATOM 641 N N . ILE A 1 84 ? -0.607 -3.891 5.889 1.00 86.19 84 ILE A N 1
ATOM 642 C CA . ILE A 1 84 ? -0.350 -4.152 4.461 1.00 86.19 84 ILE A CA 1
ATOM 643 C C . ILE A 1 84 ? 1.051 -4.738 4.265 1.00 86.19 84 ILE A C 1
ATOM 645 O O . ILE A 1 84 ? 1.216 -5.685 3.501 1.00 86.19 84 ILE A O 1
ATOM 649 N N . TYR A 1 85 ? 2.059 -4.189 4.948 1.00 87.19 85 TYR A N 1
ATOM 650 C CA . TYR A 1 85 ? 3.443 -4.631 4.797 1.00 87.19 85 TYR A CA 1
ATOM 651 C C . TYR A 1 85 ? 3.688 -6.025 5.389 1.00 87.19 85 TYR A C 1
ATOM 653 O O . TYR A 1 85 ? 4.400 -6.830 4.793 1.00 87.19 85 TYR A O 1
ATOM 661 N N . LYS A 1 86 ? 3.095 -6.326 6.551 1.00 84.69 86 LYS A N 1
ATOM 662 C CA . LYS A 1 86 ? 3.213 -7.638 7.203 1.00 84.69 86 LYS A CA 1
ATOM 663 C C . LYS A 1 86 ? 2.317 -8.703 6.575 1.00 84.69 86 LYS A C 1
ATOM 665 O O . LYS A 1 86 ? 2.578 -9.882 6.791 1.00 84.69 86 LYS A O 1
ATOM 670 N N . GLY A 1 87 ? 1.290 -8.312 5.818 1.00 76.88 87 GLY A N 1
ATOM 671 C CA . GLY A 1 87 ? 0.380 -9.243 5.151 1.00 76.88 87 GLY A CA 1
ATOM 672 C C . GLY A 1 87 ? -0.392 -10.123 6.137 1.00 76.88 87 GLY A C 1
ATOM 673 O O . GLY A 1 87 ? -0.482 -11.331 5.944 1.00 76.88 87 GLY A O 1
ATOM 674 N N . THR A 1 88 ? -0.894 -9.541 7.228 1.00 73.69 88 THR A N 1
ATOM 675 C CA . THR A 1 88 ? -1.709 -10.267 8.216 1.00 73.69 88 THR A CA 1
ATOM 676 C C . THR A 1 88 ? -3.122 -10.541 7.686 1.00 73.69 88 THR A C 1
ATOM 678 O O . THR A 1 88 ? -3.563 -9.909 6.733 1.00 73.69 88 THR A O 1
ATOM 681 N N . ASP A 1 89 ? -3.876 -11.442 8.318 1.00 70.81 89 ASP A N 1
ATOM 682 C CA . ASP A 1 89 ? -5.276 -11.746 7.946 1.00 70.81 89 ASP A CA 1
ATOM 683 C C . ASP A 1 89 ? -6.173 -10.482 7.939 1.00 70.81 89 ASP A C 1
ATOM 685 O O . ASP A 1 89 ? -6.981 -10.252 7.039 1.00 70.81 89 ASP A O 1
ATOM 689 N N . ILE A 1 90 ? -5.906 -9.559 8.873 1.00 73.69 90 ILE A N 1
ATOM 690 C CA . ILE A 1 90 ? -6.533 -8.227 8.961 1.00 73.69 90 ILE A CA 1
ATOM 691 C C . ILE A 1 90 ? -6.278 -7.402 7.688 1.00 73.69 90 ILE A C 1
ATOM 693 O O . ILE A 1 90 ? -7.126 -6.611 7.250 1.00 73.69 90 ILE A O 1
ATOM 697 N N . ALA A 1 91 ? -5.114 -7.593 7.066 1.00 69.69 91 ALA A N 1
ATOM 698 C CA . ALA A 1 91 ? -4.757 -6.920 5.834 1.00 69.69 91 ALA A CA 1
ATOM 699 C C . ALA A 1 91 ? -5.673 -7.340 4.682 1.00 69.69 91 ALA A C 1
ATOM 701 O O . ALA A 1 91 ? -5.990 -6.491 3.865 1.00 69.69 91 ALA A O 1
ATOM 702 N N . GLU A 1 92 ? -6.184 -8.573 4.612 1.00 71.94 92 GLU A N 1
ATOM 703 C CA . GLU A 1 92 ? -7.083 -8.967 3.516 1.00 71.94 92 GLU A CA 1
ATOM 704 C C . GLU A 1 92 ? -8.405 -8.191 3.538 1.00 71.94 92 GLU A C 1
ATOM 706 O O . GLU A 1 92 ? -8.868 -7.707 2.500 1.00 71.94 92 GLU A O 1
ATOM 711 N N . ASN A 1 93 ? -8.992 -8.001 4.721 1.00 75.38 93 ASN A N 1
ATOM 712 C CA . ASN A 1 93 ? -10.192 -7.175 4.875 1.00 75.38 93 ASN A CA 1
ATOM 713 C C . ASN A 1 93 ? -9.901 -5.696 4.595 1.00 75.38 93 ASN A C 1
ATOM 715 O O . ASN A 1 93 ? -10.692 -5.013 3.941 1.00 75.38 93 ASN A O 1
ATOM 719 N N . THR A 1 94 ? -8.724 -5.226 5.001 1.00 78.38 94 THR A N 1
ATOM 720 C CA . THR A 1 94 ? -8.250 -3.866 4.720 1.00 78.38 94 THR A CA 1
ATOM 721 C C . THR A 1 94 ? -8.029 -3.643 3.223 1.00 78.38 94 THR A C 1
ATOM 723 O O . THR A 1 94 ? -8.483 -2.649 2.670 1.00 78.38 94 THR A O 1
ATOM 726 N N . LEU A 1 95 ? -7.414 -4.597 2.521 1.00 79.50 95 LEU A N 1
ATOM 727 C CA . LEU A 1 95 ? -7.151 -4.561 1.081 1.00 79.50 95 LEU A CA 1
ATOM 728 C C . LEU A 1 95 ? -8.438 -4.552 0.259 1.00 79.50 95 LEU A C 1
ATOM 730 O O . LEU A 1 95 ? -8.485 -3.891 -0.779 1.00 79.50 95 LEU A O 1
ATOM 734 N N . LYS A 1 96 ? -9.496 -5.233 0.722 1.00 76.50 96 LYS A N 1
ATOM 735 C CA . LYS A 1 96 ? -10.835 -5.177 0.108 1.00 76.50 96 LYS A CA 1
ATOM 736 C C . LYS A 1 96 ? -11.468 -3.790 0.238 1.00 76.50 96 LYS A C 1
ATOM 738 O O . LYS A 1 96 ? -12.077 -3.325 -0.727 1.00 76.50 96 LYS A O 1
ATOM 743 N N . 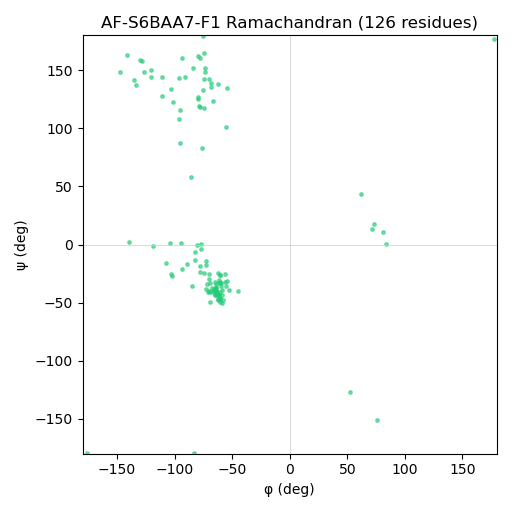LYS A 1 97 ? -11.279 -3.135 1.387 1.00 78.75 97 LYS A N 1
ATOM 744 C CA . LYS A 1 97 ? -11.742 -1.766 1.657 1.00 78.75 97 LYS A CA 1
ATOM 745 C C . LYS A 1 97 ? -10.861 -0.690 1.018 1.00 78.75 97 LYS A C 1
ATOM 747 O O . LYS A 1 97 ? -11.345 0.401 0.760 1.00 78.75 97 LYS A O 1
ATOM 752 N N . LEU A 1 98 ? -9.593 -0.967 0.726 1.00 81.62 98 LEU A N 1
ATOM 753 C CA . LEU A 1 98 ? -8.717 -0.017 0.039 1.00 81.62 98 LEU A CA 1
ATOM 754 C C . LEU A 1 98 ? -9.164 0.197 -1.410 1.00 81.62 98 LEU A C 1
ATOM 756 O O . LEU A 1 98 ? -9.481 -0.750 -2.134 1.00 81.62 98 LEU A O 1
ATOM 760 N N . GLY A 1 99 ? -9.183 1.458 -1.821 1.00 77.56 99 GLY A N 1
ATOM 761 C CA . GLY A 1 99 ? -9.538 1.890 -3.163 1.00 77.56 99 GLY A CA 1
ATOM 762 C C . GLY A 1 99 ? -8.444 1.626 -4.195 1.00 77.56 99 GLY A C 1
ATOM 763 O O . GLY A 1 99 ? -7.367 1.099 -3.899 1.00 77.56 99 GLY A O 1
ATOM 764 N N . SER A 1 100 ? -8.727 1.990 -5.446 1.00 78.00 100 SER A N 1
ATOM 765 C CA . SER A 1 100 ? -7.707 2.006 -6.497 1.00 78.00 100 SER A CA 1
ATOM 766 C C . SER A 1 100 ? -6.786 3.215 -6.338 1.00 78.00 100 SER A C 1
ATOM 768 O O . SER A 1 100 ? -7.248 4.347 -6.208 1.00 78.00 100 SER A O 1
ATOM 770 N N . LEU A 1 101 ? -5.481 2.978 -6.420 1.00 80.12 101 LEU A N 1
ATOM 771 C CA . LEU A 1 101 ? -4.452 4.006 -6.488 1.00 80.12 101 LEU A CA 1
ATOM 772 C C . LEU A 1 101 ? -4.370 4.532 -7.922 1.00 80.12 101 LEU A C 1
ATOM 774 O O . LEU A 1 101 ? -4.186 3.760 -8.864 1.00 80.12 101 LEU A O 1
ATOM 778 N N . SER A 1 102 ? -4.463 5.846 -8.089 1.00 75.25 102 SER A N 1
ATOM 779 C CA . SER A 1 102 ? -4.194 6.489 -9.376 1.00 75.25 102 SER A CA 1
ATOM 780 C C . SER A 1 102 ? -2.68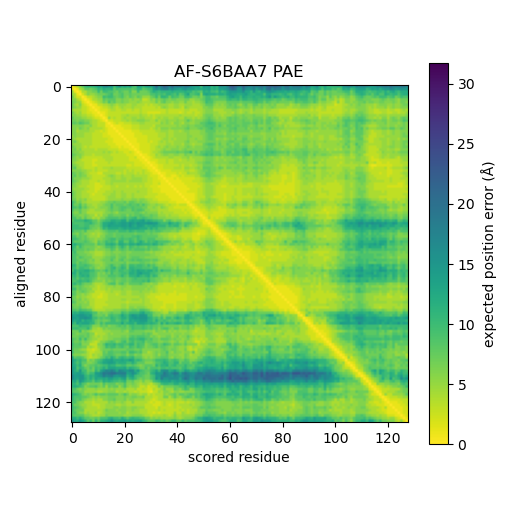3 6.596 -9.583 1.00 75.25 102 SER A C 1
ATOM 782 O O . SER A 1 102 ? -1.998 7.231 -8.778 1.00 75.25 102 SER A O 1
ATOM 784 N N . MET A 1 103 ? -2.145 5.969 -10.630 1.00 78.50 103 MET A N 1
ATOM 785 C CA . MET A 1 103 ? -0.734 6.074 -11.017 1.00 78.50 103 MET A CA 1
ATOM 786 C C . MET A 1 103 ? -0.578 7.139 -12.110 1.00 78.50 103 MET A C 1
ATOM 788 O O . MET A 1 103 ? -1.457 7.284 -12.958 1.00 78.50 103 MET A O 1
ATOM 792 N N . PRO A 1 104 ? 0.516 7.922 -12.110 1.00 71.81 104 PRO A N 1
ATOM 793 C CA . PRO A 1 104 ? 0.728 8.914 -13.145 1.00 71.81 104 PRO A CA 1
ATOM 794 C C . PRO A 1 104 ? 1.128 8.237 -14.453 1.00 71.81 104 PRO A C 1
ATOM 796 O O . PRO A 1 104 ? 1.795 7.198 -14.470 1.00 71.81 104 PRO A O 1
ATOM 799 N N . SER A 1 105 ? 0.784 8.896 -15.554 1.00 69.75 105 SER A N 1
ATOM 800 C CA . SER A 1 105 ? 1.132 8.483 -16.911 1.00 69.75 105 SER A CA 1
ATOM 801 C C . SER A 1 105 ? 2.638 8.311 -17.124 1.00 69.75 105 SER A C 1
ATOM 803 O O . SER A 1 105 ? 3.019 7.460 -17.912 1.00 69.75 105 SER A O 1
ATOM 805 N N . SER A 1 106 ? 3.502 8.983 -16.355 1.00 68.00 106 SER A N 1
ATOM 806 C CA . SER A 1 106 ? 4.962 8.840 -16.472 1.00 68.00 106 SER A CA 1
ATOM 807 C C . SER A 1 106 ? 5.484 7.421 -16.207 1.00 68.00 106 SER A C 1
ATOM 809 O O . SER A 1 106 ? 6.513 7.046 -16.758 1.00 68.00 106 SER A O 1
ATOM 811 N N . ILE A 1 107 ? 4.780 6.602 -15.411 1.00 70.06 107 ILE A N 1
ATOM 812 C CA . ILE A 1 107 ? 5.126 5.174 -15.256 1.00 70.06 107 ILE A CA 1
ATOM 813 C C . ILE A 1 107 ? 4.819 4.389 -16.543 1.00 70.06 107 ILE A C 1
ATOM 815 O O . ILE A 1 107 ? 5.466 3.390 -16.848 1.00 70.06 107 ILE A O 1
ATOM 819 N N . LEU A 1 108 ? 3.819 4.846 -17.292 1.00 66.44 108 LEU A N 1
ATOM 820 C CA . LEU A 1 108 ? 3.236 4.177 -18.452 1.00 66.44 108 LEU A CA 1
ATOM 821 C C . LEU A 1 108 ? 3.950 4.547 -19.762 1.00 66.44 108 LEU A C 1
ATOM 823 O O . LEU A 1 108 ? 3.812 3.837 -20.751 1.00 66.44 108 LEU A O 1
ATOM 827 N N . GLU A 1 109 ? 4.726 5.634 -19.762 1.00 62.34 109 GLU A N 1
ATOM 828 C CA . GLU A 1 109 ? 5.484 6.131 -20.921 1.00 62.34 109 GLU A CA 1
ATOM 829 C C . GLU A 1 109 ? 6.836 5.412 -21.132 1.00 62.34 109 GLU A C 1
ATOM 831 O O . GLU A 1 109 ? 7.511 5.636 -22.136 1.00 62.34 109 GLU A O 1
ATOM 836 N N . GLY A 1 110 ? 7.240 4.535 -20.204 1.00 62.91 110 GLY A N 1
ATOM 837 C CA . GLY A 1 110 ? 8.453 3.715 -20.306 1.00 62.91 110 GLY A CA 1
ATOM 838 C C . GLY A 1 110 ? 8.276 2.421 -21.123 1.00 62.91 110 GLY A C 1
ATOM 839 O O . GLY A 1 110 ? 7.183 2.132 -21.610 1.00 62.91 110 GLY A O 1
ATOM 840 N N . PRO A 1 111 ? 9.335 1.593 -21.271 1.00 60.69 111 PRO A N 1
ATOM 841 C CA . PRO A 1 111 ? 9.186 0.252 -21.839 1.00 60.69 111 PRO A CA 1
ATOM 842 C C . PRO A 1 111 ? 8.120 -0.515 -21.050 1.00 60.69 111 PRO A C 1
ATOM 844 O O . PRO A 1 111 ? 8.138 -0.469 -19.821 1.00 60.69 111 PRO A O 1
ATOM 847 N N . LEU A 1 112 ? 7.202 -1.195 -21.749 1.00 61.66 112 LEU A N 1
ATOM 848 C CA . LEU A 1 112 ? 6.108 -1.954 -21.135 1.00 61.66 112 LEU A CA 1
ATOM 849 C C . LEU A 1 112 ? 6.680 -2.966 -20.138 1.00 61.66 112 LEU A C 1
ATOM 851 O O . LEU A 1 112 ? 7.198 -4.014 -20.519 1.00 61.66 112 LEU A O 1
ATOM 855 N N . GLN A 1 113 ? 6.613 -2.626 -18.855 1.00 69.88 113 GLN A N 1
ATOM 856 C CA . GLN A 1 113 ? 6.984 -3.528 -17.780 1.00 69.88 113 GLN A CA 1
ATOM 857 C C . GLN A 1 113 ? 5.809 -4.477 -17.563 1.00 69.88 113 GLN A C 1
ATOM 859 O O . GLN A 1 113 ? 4.677 -4.036 -17.374 1.00 69.88 113 GLN A O 1
ATOM 864 N N . HIS A 1 114 ? 6.077 -5.776 -17.629 1.00 79.19 114 HIS A N 1
ATOM 865 C CA . HIS A 1 114 ? 5.073 -6.824 -17.492 1.00 79.19 114 HIS A CA 1
ATOM 866 C C . HIS A 1 114 ? 5.566 -7.906 -16.529 1.00 79.19 114 HIS A C 1
ATOM 868 O O . HIS A 1 114 ? 6.719 -8.344 -16.599 1.00 79.19 114 HIS A O 1
ATOM 874 N N . GLY A 1 115 ? 4.675 -8.360 -15.651 1.00 81.75 115 GLY A N 1
ATOM 875 C CA . GLY A 1 115 ? 4.963 -9.352 -14.621 1.00 81.75 115 GLY A CA 1
ATOM 876 C C . GLY A 1 115 ? 5.755 -8.814 -13.428 1.00 81.75 115 GLY A C 1
ATOM 877 O O . GLY A 1 115 ? 5.637 -7.646 -13.059 1.00 81.75 115 GLY A O 1
ATOM 878 N N . ASP A 1 116 ? 6.532 -9.695 -12.796 1.00 84.06 116 ASP A N 1
ATOM 879 C CA . ASP A 1 116 ? 7.310 -9.356 -11.605 1.00 84.06 116 ASP A CA 1
ATOM 880 C C . ASP A 1 116 ? 8.533 -8.500 -11.958 1.00 84.06 116 ASP A C 1
ATOM 882 O O . ASP A 1 116 ? 9.439 -8.937 -12.670 1.00 84.06 116 ASP A O 1
ATOM 886 N N . ILE A 1 117 ? 8.563 -7.278 -11.433 1.00 85.69 117 ILE A N 1
ATOM 887 C CA . ILE A 1 117 ? 9.706 -6.362 -11.520 1.00 85.69 117 ILE A CA 1
ATOM 888 C C . ILE A 1 117 ? 10.490 -6.290 -10.200 1.00 85.69 117 ILE A C 1
ATOM 890 O O . ILE A 1 117 ? 11.477 -5.551 -10.101 1.00 85.69 117 ILE A O 1
ATOM 894 N N . GLY A 1 118 ? 10.072 -7.056 -9.184 1.00 86.31 118 GLY A N 1
ATOM 895 C CA . GLY A 1 118 ? 10.740 -7.166 -7.893 1.00 86.31 118 GLY A CA 1
ATOM 896 C C . GLY A 1 118 ? 10.992 -5.803 -7.248 1.00 86.31 118 GLY A C 1
ATOM 897 O O . GLY A 1 118 ? 10.087 -4.979 -7.118 1.00 86.31 118 GLY A O 1
ATOM 898 N N . SER A 1 119 ? 12.243 -5.543 -6.860 1.00 83.88 119 SER A N 1
ATOM 899 C CA . SER A 1 119 ? 12.633 -4.305 -6.173 1.00 83.88 119 SER A CA 1
ATOM 900 C C . SER A 1 119 ? 12.649 -3.060 -7.062 1.00 83.88 119 SER A C 1
ATOM 902 O O . SER A 1 119 ? 12.602 -1.961 -6.510 1.00 83.88 119 SER A O 1
ATOM 904 N N . LYS A 1 120 ? 12.675 -3.196 -8.399 1.00 84.12 120 LYS A N 1
ATOM 905 C CA . LYS A 1 120 ? 12.681 -2.045 -9.328 1.00 84.12 120 LYS A CA 1
ATOM 906 C C . LYS A 1 120 ? 11.423 -1.195 -9.204 1.00 84.12 120 LYS A C 1
ATOM 908 O O . LYS A 1 120 ? 11.461 0.005 -9.463 1.00 84.12 120 LYS A O 1
ATOM 913 N N . ILE A 1 121 ? 10.327 -1.789 -8.722 1.00 86.12 121 ILE A N 1
ATOM 914 C CA . ILE A 1 121 ? 9.105 -1.048 -8.410 1.00 86.12 121 ILE A CA 1
ATOM 915 C C . ILE A 1 121 ? 9.383 0.111 -7.449 1.00 86.12 121 ILE A C 1
ATOM 917 O O . ILE A 1 121 ? 8.755 1.155 -7.550 1.00 86.12 121 ILE A O 1
ATOM 921 N N . ASN A 1 122 ? 10.361 -0.022 -6.549 1.00 86.31 122 ASN A N 1
ATOM 922 C CA . ASN A 1 122 ? 10.642 1.004 -5.555 1.00 86.31 122 ASN A CA 1
ATOM 923 C C . ASN A 1 122 ? 11.228 2.285 -6.155 1.00 86.31 122 ASN A C 1
ATOM 925 O O . ASN A 1 122 ? 10.917 3.359 -5.652 1.00 86.31 122 ASN A O 1
ATOM 929 N N . GLU A 1 123 ? 12.013 2.190 -7.228 1.00 84.62 123 GLU A N 1
ATOM 930 C CA . GLU A 1 123 ? 12.564 3.356 -7.937 1.00 84.62 123 GLU A CA 1
ATOM 931 C C . GLU A 1 123 ? 11.452 4.122 -8.663 1.00 84.62 123 GLU A C 1
ATOM 933 O O . GLU A 1 123 ? 11.362 5.350 -8.602 1.00 84.62 123 GLU A O 1
ATOM 938 N N . ILE A 1 124 ? 10.538 3.370 -9.278 1.00 82.25 124 ILE A N 1
ATOM 939 C CA . ILE A 1 124 ? 9.359 3.910 -9.952 1.00 82.25 124 ILE A CA 1
ATOM 940 C C . ILE A 1 124 ? 8.469 4.635 -8.937 1.00 82.25 124 ILE A C 1
ATOM 942 O O . ILE A 1 124 ? 8.048 5.764 -9.165 1.00 82.25 124 ILE A O 1
ATOM 946 N N . LEU A 1 125 ? 8.217 3.995 -7.794 1.00 82.81 125 LEU A N 1
ATOM 947 C CA . LEU A 1 125 ? 7.380 4.523 -6.721 1.00 82.81 125 LEU A CA 1
ATOM 948 C C . LEU A 1 125 ? 8.014 5.705 -5.966 1.00 82.81 125 LEU A C 1
ATOM 950 O O . LEU A 1 125 ? 7.279 6.497 -5.384 1.00 82.81 12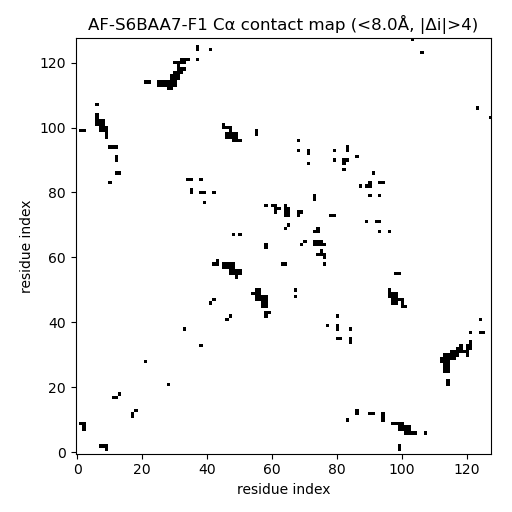5 LEU A O 1
ATOM 954 N N . ASP A 1 126 ? 9.343 5.838 -5.940 1.00 81.25 126 ASP A N 1
ATOM 955 C CA . ASP A 1 126 ? 10.018 7.006 -5.342 1.00 81.25 126 ASP A CA 1
ATOM 956 C C . ASP A 1 126 ? 9.892 8.250 -6.244 1.00 81.25 126 ASP A C 1
ATOM 958 O O . ASP A 1 126 ? 9.868 9.374 -5.751 1.00 81.25 126 ASP A O 1
ATOM 962 N N . THR A 1 127 ? 9.687 8.040 -7.551 1.00 76.56 127 THR A N 1
ATOM 963 C CA . THR A 1 127 ? 9.442 9.098 -8.549 1.00 76.56 127 THR A CA 1
ATOM 964 C C . THR A 1 127 ? 7.998 9.653 -8.497 1.00 76.56 127 THR A C 1
ATOM 966 O O . THR A 1 127 ? 7.668 10.596 -9.216 1.00 76.56 127 THR A O 1
ATOM 969 N N . LEU A 1 128 ? 7.122 9.087 -7.648 1.00 69.56 128 LEU A N 1
ATOM 970 C CA . LEU A 1 128 ? 5.678 9.386 -7.561 1.00 69.56 128 LEU A CA 1
ATOM 971 C C . LEU A 1 128 ? 5.234 10.496 -6.605 1.00 69.56 128 LEU A C 1
ATOM 973 O O . LEU A 1 128 ? 5.854 10.717 -5.538 1.00 69.56 128 LEU A O 1
#

Foldseek 3Di:
DQCPDDQWDAQDFPDPVRVVVQVVCQQPDEDAQEDLVLLLVQLQPFKWFQDPVRDTHRCPFQVVCCVQLVVLVRRGSNSLSVCSNVRDPSVVVVRVRIHIGRGDCVVVPDDRHGYYPYHVVHVSSVVD

Solvent-accessible surface area (backbone atoms only — not comparable to full-atom values): 7548 Å² total; per-residue (Å²): 136,83,70,86,53,91,54,50,44,69,82,76,71,95,42,76,67,46,51,55,57,45,62,76,45,20,88,82,37,61,47,55,58,69,48,74,69,49,51,44,51,46,38,64,77,48,26,27,38,43,43,97,89,73,48,69,43,70,50,84,47,40,69,56,33,32,76,76,35,34,91,74,72,30,59,37,65,67,48,50,43,51,30,58,73,70,63,42,80,63,23,57,62,46,48,70,36,39,30,64,28,79,51,64,65,77,74,69,73,49,81,88,67,53,28,79,52,40,64,59,48,41,62,60,55,68,76,104

pLDDT: mean 81.31, std 7.19, range [60.69, 90.19]

InterPro domains:
  IPR036919 Large ribosomal subunit protein uL30, ferredoxin-like fold domain superfamily [SSF55129] (1-94)
  IPR039699 Large ribosomal subunit protein uL30 [PTHR11524] (6-98)

Radius of gyration: 14.27 Å; Cα contacts (8 Å, |Δi|>4): 165; chains: 1; bounding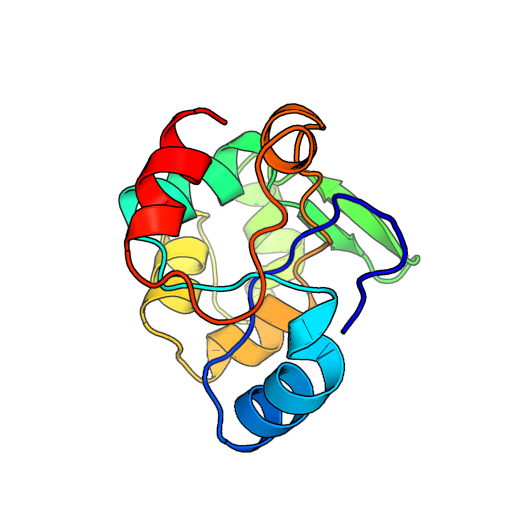 box: 34×31×36 Å

Nearest PDB structures (foldseek):
  8pv2-assembly1_CM  TM=9.090E-01  e=1.052E-08  Thermochaetoides thermophila DSM 1495
  8p8u-assembly1_LK  TM=8.637E-01  e=3.451E-08  Saccharomyces cerevisiae
  8q87-assembly1_BF  TM=8.606E-01  e=3.938E-08  Gallus gallus
  4v6w-assembly1_CF  TM=8.445E-01  e=6.723E-07  Drosophila melanogaster
  8v87-assembly1_t  TM=8.776E-01  e=3.499E-06  Saccharomyces cerevisiae BY4741

Sequence (128 aa):
MGLWHYGSGRFFSNSESSLRDLDLVKPFVFYGTPTLKNVRNLLHKRGTIRLDNGADTLISGNSVVEDHLGDTGLLCVADVVDAIYKGTDIAENTLKKLGSLSMPSSILEGPLQHGDIGSKINEILDTL

Secondary structure (DSSP, 8-state):
----STTEE------HHHHHHHHHHTTT-EE----HHHHHHHHHHH-EEE-TTSPEEE--SHHHHHHHHGGGT--SHHHHHHHHHHT-HHHHHHHHHB-PEEPPGGGTSSS---EE-GGGHHHHHHT-